Protein AF-A0A1G8UYA6-F1 (afdb_monomer)

Secondary structure (DSSP, 8-state):
-----PPP---SSPPPPPPP-SS---STT--------S--EEEEEETTEEEEEETTS-B-GGG-HHHHHHHHHTT--

Mean predicted aligned error: 8.84 Å

Sequence (77 aa):
MAGSYLPSMRMAYELCLATAGKQVPNGPDWIHEVKHDGYRMLVIRENERVRLLSRNGSDWTNRYPSIAERTDRSISS

Nearest PDB structures (foldseek):
  7rpx-assembly1_E  TM=9.056E-01  e=6.771E-02  Saccharolobus solfataricus
  1vs0-assembly1_A  TM=8.459E-01  e=2.431E-01  Mycobacterium tuberculosis H37Rv

Structure (mmCIF, N/CA/C/O backbone):
data_AF-A0A1G8UYA6-F1
#
_entry.id   AF-A0A1G8UYA6-F1
#
loop_
_atom_site.group_PDB
_atom_site.id
_atom_site.type_symbol
_atom_site.label_atom_id
_atom_site.label_alt_id
_atom_site.label_comp_id
_atom_site.label_asym_id
_atom_site.label_entity_id
_atom_site.label_seq_id
_atom_site.pdbx_PDB_ins_code
_atom_site.Cartn_x
_atom_site.Cartn_y
_atom_site.Cartn_z
_atom_site.occupancy
_atom_site.B_iso_or_equiv
_atom_site.auth_seq_id
_atom_site.auth_comp_id
_atom_site.auth_asym_id
_atom_site.auth_atom_id
_atom_site.pdbx_PDB_model_num
ATOM 1 N N . MET A 1 1 ? -17.088 29.814 -14.805 1.00 35.38 1 MET A N 1
ATOM 2 C CA . MET A 1 1 ? -15.725 29.244 -14.873 1.00 35.38 1 MET A CA 1
ATOM 3 C C . MET A 1 1 ? -15.724 27.916 -14.122 1.00 35.38 1 MET A C 1
ATOM 5 O O . MET A 1 1 ? -15.386 27.883 -12.948 1.00 35.38 1 MET A O 1
ATOM 9 N N . ALA A 1 2 ? -16.222 26.848 -14.749 1.00 33.03 2 ALA A N 1
ATOM 10 C CA . ALA A 1 2 ? -16.247 25.513 -14.155 1.00 33.03 2 ALA A CA 1
ATOM 11 C C . ALA A 1 2 ? -14.988 24.770 -14.612 1.00 33.03 2 ALA A C 1
ATOM 13 O O . ALA A 1 2 ? -14.827 24.512 -15.802 1.00 33.03 2 ALA A O 1
ATOM 14 N N . GLY A 1 3 ? -14.073 24.494 -13.681 1.00 35.62 3 GLY A N 1
ATOM 15 C CA . GLY A 1 3 ? -12.923 23.635 -13.939 1.00 35.62 3 GLY A CA 1
ATOM 16 C C . GLY A 1 3 ? -13.421 22.223 -14.217 1.00 35.62 3 GLY A C 1
ATOM 17 O O . GLY A 1 3 ? -13.936 21.557 -13.320 1.00 35.62 3 GLY A O 1
ATOM 18 N N . SER A 1 4 ? -13.320 21.785 -15.468 1.00 37.56 4 SER A N 1
ATOM 19 C CA . SER A 1 4 ? -13.614 20.415 -15.866 1.00 37.56 4 SER A CA 1
ATOM 20 C C . SER A 1 4 ? -12.580 19.493 -15.223 1.00 37.56 4 SER A C 1
ATOM 22 O O . SER A 1 4 ? -11.454 19.375 -15.711 1.00 37.56 4 SER A O 1
ATOM 24 N N . TYR A 1 5 ? -12.953 18.866 -14.108 1.00 40.50 5 TYR A N 1
ATOM 25 C CA . TYR A 1 5 ? -12.244 17.710 -13.578 1.00 40.50 5 TYR A CA 1
ATOM 26 C C . TY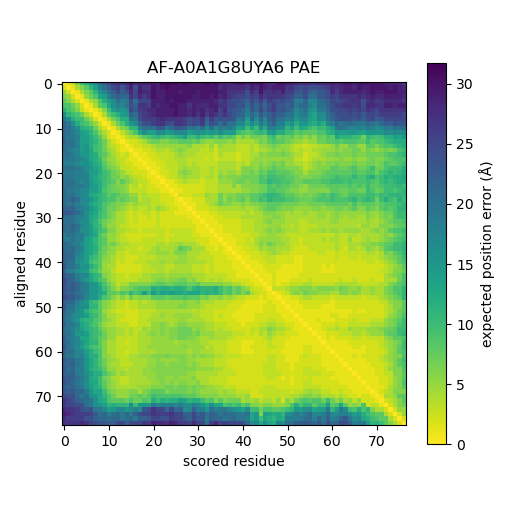R A 1 5 ? -12.190 16.666 -14.694 1.00 40.50 5 TYR A C 1
ATOM 28 O O . TYR A 1 5 ? -13.225 16.148 -15.115 1.00 40.50 5 TYR A O 1
ATOM 36 N N . LEU A 1 6 ? -10.990 16.424 -15.223 1.00 46.91 6 LEU A N 1
ATOM 37 C CA . LEU A 1 6 ? -10.756 15.357 -16.188 1.00 46.91 6 LEU A CA 1
ATOM 38 C C . LEU A 1 6 ? -11.315 14.054 -15.599 1.00 46.91 6 LEU A C 1
ATOM 40 O O . LEU A 1 6 ? -11.118 13.809 -14.403 1.00 46.91 6 LEU A O 1
ATOM 44 N N . PRO A 1 7 ? -12.035 13.244 -16.395 1.00 43.97 7 PRO A N 1
ATOM 45 C CA . PRO A 1 7 ? -12.653 12.031 -15.893 1.00 43.97 7 PRO A CA 1
ATOM 46 C C . PRO A 1 7 ? -11.548 11.169 -15.298 1.00 43.97 7 PRO A C 1
ATOM 48 O O . PRO A 1 7 ? -10.521 10.944 -15.944 1.00 43.97 7 PRO A O 1
ATOM 51 N N . SER A 1 8 ? -11.735 10.760 -14.039 1.00 54.84 8 SER A N 1
ATOM 52 C CA . SER A 1 8 ? -10.789 9.891 -13.359 1.00 54.84 8 SER A CA 1
ATOM 53 C C . SER A 1 8 ? -10.512 8.712 -14.278 1.00 54.84 8 SER A C 1
ATOM 55 O O . SER A 1 8 ? -11.423 8.017 -14.732 1.00 54.84 8 SER A O 1
ATOM 57 N N . MET A 1 9 ? -9.238 8.532 -14.610 1.00 55.72 9 MET A N 1
ATOM 58 C CA . MET A 1 9 ? -8.765 7.299 -15.206 1.00 55.72 9 MET A CA 1
ATOM 59 C C . MET A 1 9 ? -9.293 6.181 -14.308 1.00 55.72 9 MET A C 1
ATOM 61 O O . MET A 1 9 ? -8.898 6.093 -13.145 1.00 55.72 9 MET A O 1
ATOM 65 N N . ARG A 1 10 ? -10.282 5.418 -14.794 1.00 55.25 10 ARG A N 1
ATOM 66 C CA . ARG A 1 10 ? -10.843 4.293 -14.048 1.00 55.25 10 ARG A CA 1
ATOM 67 C C . ARG A 1 10 ? -9.701 3.320 -13.843 1.00 55.25 10 ARG A C 1
ATOM 69 O O . ARG A 1 10 ? -9.318 2.604 -14.766 1.00 55.25 10 ARG A O 1
ATOM 76 N N . MET A 1 11 ? -9.126 3.331 -12.648 1.00 61.31 11 MET A N 1
ATOM 77 C CA . MET A 1 11 ? -8.237 2.259 -12.269 1.00 61.31 11 MET A CA 1
ATOM 78 C C . MET A 1 11 ? -9.057 0.979 -12.236 1.00 61.31 11 MET A C 1
ATOM 80 O O . MET A 1 11 ? -10.181 0.982 -11.745 1.00 61.31 11 MET A O 1
ATOM 84 N N . ALA A 1 12 ? -8.500 -0.116 -12.752 1.00 67.62 12 ALA A N 1
ATOM 85 C CA . ALA A 1 12 ? -9.157 -1.422 -12.694 1.00 67.62 12 ALA A CA 1
ATOM 86 C C . ALA A 1 12 ? -9.440 -1.880 -11.245 1.00 67.62 12 ALA A C 1
ATOM 88 O O . ALA A 1 12 ? -10.211 -2.809 -11.035 1.00 67.62 12 ALA A O 1
ATOM 89 N N . TYR A 1 13 ? -8.831 -1.212 -10.257 1.00 71.56 13 TYR A N 1
ATOM 90 C CA . TYR A 1 13 ? -8.948 -1.490 -8.834 1.00 71.56 13 TYR A CA 1
ATOM 91 C C . TYR A 1 13 ? -9.216 -0.196 -8.060 1.00 71.56 13 TYR A C 1
ATOM 93 O O . TYR A 1 13 ? -8.487 0.788 -8.216 1.00 71.56 13 TYR A O 1
ATOM 101 N N . GLU A 1 14 ? -10.228 -0.214 -7.192 1.00 80.94 14 GLU A N 1
ATOM 102 C CA . GLU A 1 14 ? -10.542 0.889 -6.282 1.00 80.94 14 GLU A CA 1
ATOM 103 C C . GLU A 1 14 ? -9.927 0.651 -4.898 1.00 80.94 14 GLU A C 1
ATOM 105 O O . GLU A 1 14 ? -9.990 -0.442 -4.334 1.00 80.94 14 GLU A O 1
ATOM 110 N N . LEU A 1 15 ? -9.316 1.691 -4.327 1.00 83.88 15 LEU A N 1
ATOM 111 C CA . LEU A 1 15 ? -8.741 1.621 -2.988 1.00 83.88 15 LEU A CA 1
ATOM 112 C C . LEU A 1 15 ? -9.817 1.830 -1.924 1.00 83.88 15 LEU A C 1
ATOM 114 O O . LEU A 1 15 ? -10.418 2.898 -1.855 1.00 83.88 15 LEU A O 1
ATOM 118 N N . CYS A 1 16 ? -9.972 0.860 -1.019 1.00 88.62 16 CYS A N 1
ATOM 119 C CA . CYS A 1 16 ? -10.815 1.021 0.165 1.00 88.62 16 CYS A CA 1
ATOM 120 C C . CYS A 1 16 ? -10.263 2.135 1.067 1.00 88.62 16 CYS A C 1
ATOM 122 O O . CYS A 1 16 ? -9.127 2.040 1.538 1.00 88.62 16 CYS A O 1
ATOM 124 N N . LEU A 1 17 ? -11.030 3.199 1.298 1.00 88.31 17 LEU A N 1
ATOM 125 C CA . LEU A 1 17 ? -10.611 4.336 2.115 1.00 88.31 17 LEU A CA 1
ATOM 126 C C . LEU A 1 17 ? -11.091 4.180 3.557 1.00 88.31 17 LEU A C 1
ATOM 128 O O . LEU A 1 17 ? -12.242 3.839 3.807 1.00 88.31 17 LEU A O 1
ATOM 132 N N . ALA A 1 18 ? -10.206 4.483 4.505 1.00 89.56 18 ALA A N 1
ATOM 133 C CA . ALA A 1 18 ? -10.582 4.549 5.908 1.00 89.56 18 ALA A CA 1
ATOM 134 C C . ALA A 1 18 ? -11.448 5.789 6.165 1.00 89.56 18 ALA A C 1
ATOM 136 O O . ALA A 1 18 ? -11.159 6.878 5.661 1.00 89.56 18 ALA A O 1
ATOM 137 N N . THR A 1 19 ? -12.479 5.624 6.990 1.00 90.19 19 THR A N 1
ATOM 138 C CA . THR A 1 19 ? -13.270 6.745 7.505 1.00 90.19 19 THR A CA 1
ATOM 139 C C . THR A 1 19 ? -12.576 7.311 8.739 1.00 90.19 19 THR A C 1
ATOM 141 O O . THR A 1 19 ? -12.166 6.560 9.622 1.00 90.19 19 THR A O 1
ATOM 144 N N . ALA A 1 20 ? -12.424 8.635 8.808 1.00 90.75 20 ALA A N 1
ATOM 145 C CA . ALA A 1 20 ? -11.838 9.282 9.976 1.00 90.75 20 ALA A CA 1
ATOM 146 C C . ALA A 1 20 ? -12.766 9.127 11.194 1.00 90.75 20 ALA A C 1
ATOM 148 O O . ALA A 1 20 ? -13.933 9.513 11.145 1.00 90.75 20 ALA A O 1
ATOM 149 N N . GLY A 1 21 ? -12.234 8.584 12.288 1.00 90.12 21 GLY A N 1
ATOM 150 C CA . GLY A 1 21 ? -12.935 8.416 13.561 1.00 90.12 21 GLY A CA 1
ATOM 151 C C . GLY A 1 21 ? -12.226 9.159 14.691 1.00 90.12 21 GLY A C 1
ATOM 152 O O . GLY A 1 21 ? -11.017 9.371 14.640 1.00 90.12 21 GLY A O 1
ATOM 153 N N . LYS A 1 22 ? -12.979 9.558 15.724 1.00 93.75 22 LYS A N 1
ATOM 154 C CA . LYS A 1 22 ? -12.414 10.177 16.941 1.00 93.75 22 LYS A CA 1
ATOM 155 C C . LYS A 1 22 ? -11.896 9.153 17.953 1.00 93.75 22 LYS A C 1
ATOM 157 O O . LYS A 1 22 ? -11.112 9.507 18.823 1.00 93.75 22 LYS A O 1
ATOM 162 N N . GLN A 1 23 ? -12.380 7.918 17.871 1.00 92.69 23 GLN A N 1
ATOM 163 C CA . GLN A 1 23 ? -12.044 6.825 18.778 1.00 92.69 23 GLN A CA 1
ATOM 164 C C . GLN A 1 23 ? -11.783 5.568 17.957 1.00 92.69 23 GLN A C 1
ATOM 166 O O . GLN A 1 23 ? -12.406 5.371 16.910 1.00 92.69 23 GLN A O 1
ATOM 171 N N . VAL A 1 24 ? -10.861 4.735 18.434 1.00 91.25 24 VAL A N 1
ATOM 172 C CA . VAL A 1 24 ? -10.608 3.420 17.845 1.00 91.25 24 VAL A CA 1
ATOM 173 C C . VAL A 1 24 ? -11.796 2.518 18.200 1.00 91.25 24 VAL A C 1
ATOM 175 O O . VAL A 1 24 ? -12.151 2.440 19.379 1.00 91.25 24 VAL A O 1
ATOM 178 N N . PRO A 1 25 ? -12.459 1.895 17.212 1.00 92.38 25 PRO A N 1
ATOM 179 C CA . PRO A 1 25 ? -13.558 0.978 17.482 1.00 92.38 25 PRO A CA 1
ATOM 180 C C . PRO A 1 25 ? -13.050 -0.272 18.215 1.00 92.38 25 PRO A C 1
ATOM 182 O O . PRO A 1 25 ? -11.893 -0.632 18.070 1.00 92.38 25 PRO A O 1
ATOM 185 N N . ASN A 1 26 ? -13.901 -0.925 19.007 1.00 94.12 26 ASN A N 1
ATOM 186 C CA . ASN A 1 26 ? -13.537 -2.105 19.800 1.00 94.12 26 ASN A CA 1
ATOM 187 C C . ASN A 1 26 ? -14.578 -3.214 19.603 1.00 94.12 26 ASN A C 1
ATOM 189 O O . ASN A 1 26 ? -15.718 -2.932 19.230 1.00 94.12 26 ASN A O 1
ATOM 193 N N . GLY A 1 27 ? -14.210 -4.457 19.913 1.00 95.38 27 GLY A N 1
ATOM 194 C CA . GLY A 1 27 ? -15.100 -5.621 19.864 1.00 95.38 27 GLY A CA 1
ATOM 195 C C . GLY A 1 27 ? -14.521 -6.777 19.042 1.00 95.38 27 GLY A C 1
ATOM 196 O O . GLY A 1 27 ? -13.490 -6.603 18.397 1.00 95.38 27 GLY A O 1
ATOM 197 N N . PRO A 1 28 ? -15.171 -7.953 19.063 1.00 96.00 28 PRO A N 1
ATOM 198 C CA . PRO A 1 28 ? -14.664 -9.158 18.400 1.00 96.00 28 PRO A CA 1
ATOM 199 C C . PRO A 1 28 ? -14.625 -9.049 16.868 1.00 96.00 28 PRO A C 1
ATOM 201 O O . PRO A 1 28 ? -13.846 -9.753 16.235 1.00 96.00 28 PRO A O 1
ATOM 204 N N . ASP A 1 29 ? -15.416 -8.148 16.281 1.00 96.38 29 ASP A N 1
ATOM 205 C CA . ASP A 1 29 ? -15.484 -7.939 14.828 1.00 96.38 29 ASP A CA 1
ATOM 206 C C . ASP A 1 29 ? -14.409 -6.973 14.298 1.00 96.38 29 ASP A C 1
ATOM 208 O O . ASP A 1 29 ? -14.380 -6.661 13.106 1.00 96.38 29 ASP A O 1
ATOM 212 N N . TRP A 1 30 ? -13.533 -6.462 15.171 1.00 94.75 30 TRP A N 1
ATOM 213 C CA . TRP A 1 30 ? -12.524 -5.470 14.813 1.00 94.75 30 TRP A CA 1
ATOM 214 C C . TRP A 1 30 ? -11.114 -6.053 14.840 1.00 94.75 30 TRP A C 1
ATOM 216 O O . TRP A 1 30 ? -10.678 -6.649 15.821 1.00 94.75 30 TRP A O 1
ATOM 226 N N . ILE A 1 31 ? -10.372 -5.799 13.762 1.00 95.50 31 ILE A N 1
ATOM 227 C CA . ILE A 1 31 ? -8.925 -6.007 13.684 1.00 95.50 31 ILE A CA 1
ATOM 228 C C . ILE A 1 31 ? -8.253 -4.631 13.661 1.00 95.50 31 ILE A C 1
ATOM 230 O O . ILE A 1 31 ? -8.768 -3.679 13.067 1.00 95.50 31 ILE A O 1
ATOM 234 N N . HIS A 1 32 ? -7.100 -4.517 14.322 1.00 92.88 32 HIS A N 1
ATOM 235 C CA . HIS A 1 32 ? -6.316 -3.287 14.380 1.00 92.88 32 HIS A CA 1
ATOM 236 C C . HIS A 1 32 ? -4.964 -3.472 13.706 1.00 92.88 32 HIS A C 1
ATOM 238 O O . HIS A 1 32 ? -4.219 -4.396 14.019 1.00 92.88 32 HIS A O 1
ATOM 244 N N . GLU A 1 33 ? -4.637 -2.541 12.817 1.00 93.56 33 GLU A N 1
ATOM 245 C CA . GLU A 1 33 ? -3.355 -2.477 12.126 1.00 93.56 33 GLU A CA 1
ATOM 246 C C . GLU A 1 33 ? -2.670 -1.140 12.427 1.00 93.56 33 GLU A C 1
ATOM 248 O O . GLU A 1 33 ? -3.325 -0.115 12.646 1.00 93.56 33 GLU A O 1
ATOM 253 N N . VAL A 1 34 ? -1.335 -1.135 12.436 1.00 92.62 34 VAL A N 1
ATOM 254 C CA . VAL A 1 34 ? -0.553 0.093 12.618 1.00 92.62 34 VAL A CA 1
ATOM 255 C C . VAL A 1 34 ? -0.728 0.990 11.395 1.00 92.62 34 VAL A C 1
ATOM 257 O O . VAL A 1 34 ? -0.508 0.579 10.256 1.00 92.62 34 VAL A O 1
ATOM 260 N N . LYS A 1 35 ? -1.063 2.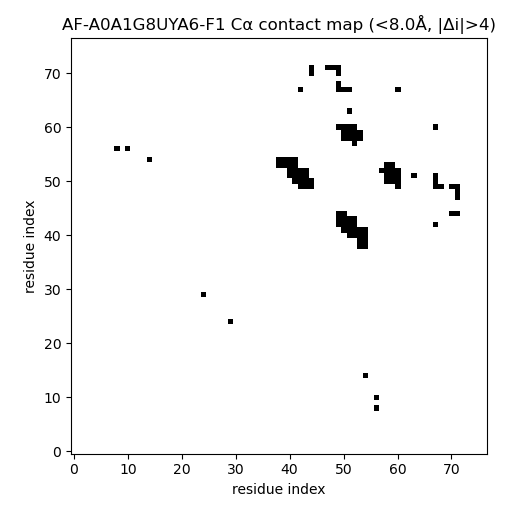264 11.622 1.00 90.62 35 LYS A N 1
ATOM 261 C CA . LYS A 1 35 ? -1.076 3.255 10.545 1.00 90.62 35 LYS A CA 1
ATOM 262 C C . LYS A 1 35 ? 0.359 3.618 10.158 1.00 90.62 35 LYS A C 1
ATOM 264 O O . LYS A 1 35 ? 1.012 4.400 10.844 1.00 90.62 35 LYS A O 1
ATOM 269 N N . HIS A 1 36 ? 0.811 3.124 9.014 1.00 93.25 36 HIS A N 1
ATOM 270 C CA . HIS A 1 36 ? 2.060 3.570 8.404 1.00 93.25 36 HIS A CA 1
ATOM 271 C C . HIS A 1 36 ? 1.893 4.948 7.746 1.00 93.25 36 HIS A C 1
ATOM 273 O O . HIS A 1 36 ? 0.865 5.230 7.120 1.00 93.25 36 HIS A O 1
ATOM 279 N N . ASP A 1 37 ? 2.895 5.817 7.895 1.00 93.06 37 ASP A N 1
ATOM 280 C CA . ASP A 1 37 ? 2.960 7.085 7.170 1.00 93.06 37 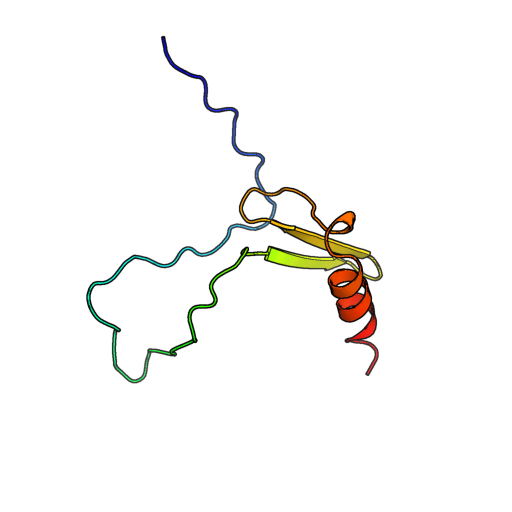ASP A CA 1
ATOM 281 C C . ASP A 1 37 ? 3.848 6.934 5.935 1.00 93.06 37 ASP A C 1
ATOM 283 O O . ASP A 1 37 ? 5.027 6.598 6.028 1.00 93.06 37 ASP A O 1
ATOM 287 N N . GLY A 1 38 ? 3.248 7.098 4.761 1.00 91.75 38 GLY A N 1
ATOM 288 C CA . GLY A 1 38 ? 3.885 6.800 3.489 1.00 91.75 38 GLY A CA 1
ATOM 289 C C . GLY A 1 38 ? 2.887 6.784 2.338 1.00 91.75 38 GLY A C 1
ATOM 290 O O . GLY A 1 38 ? 1.725 7.176 2.473 1.00 91.75 38 GLY A O 1
ATOM 291 N N . TYR A 1 39 ? 3.343 6.317 1.179 1.00 90.75 39 TYR A N 1
ATOM 292 C CA . TYR A 1 39 ? 2.506 6.228 -0.011 1.00 90.75 39 TYR A CA 1
ATOM 293 C C . TYR A 1 39 ? 1.770 4.894 -0.060 1.00 90.75 39 TYR A C 1
ATOM 295 O O . TYR A 1 39 ? 2.383 3.829 -0.031 1.00 90.75 39 TYR A O 1
ATOM 303 N N . ARG A 1 40 ? 0.443 4.950 -0.199 1.00 90.56 40 ARG A N 1
ATOM 304 C CA . ARG A 1 40 ? -0.351 3.757 -0.492 1.00 90.56 40 ARG A CA 1
ATOM 305 C C . ARG A 1 40 ? -0.117 3.323 -1.934 1.00 90.56 40 ARG A C 1
ATOM 307 O O . ARG A 1 40 ? -0.249 4.139 -2.850 1.00 90.56 40 ARG A O 1
ATOM 314 N N . MET A 1 41 ? 0.182 2.042 -2.107 1.00 91.50 41 MET A N 1
ATOM 315 C CA . MET A 1 41 ? 0.523 1.447 -3.390 1.00 91.50 41 MET A CA 1
ATOM 316 C C . MET A 1 41 ? -0.209 0.118 -3.569 1.00 91.50 41 MET A C 1
ATOM 318 O O . MET A 1 41 ? -0.319 -0.662 -2.626 1.00 91.50 41 MET A O 1
ATOM 322 N N . LEU A 1 42 ? -0.716 -0.124 -4.773 1.00 92.12 42 LEU A N 1
ATOM 323 C CA . LEU A 1 42 ? -1.180 -1.431 -5.218 1.00 92.12 42 LEU A CA 1
ATOM 324 C C . LEU A 1 42 ? -0.028 -2.137 -5.918 1.00 92.12 42 LEU A C 1
ATOM 326 O O . LEU A 1 42 ? 0.575 -1.577 -6.832 1.00 92.12 42 LEU A O 1
ATOM 330 N N . VAL A 1 43 ? 0.248 -3.368 -5.506 1.00 92.69 43 VAL A N 1
ATOM 331 C CA . VAL A 1 43 ? 1.186 -4.246 -6.199 1.00 92.69 43 VAL A CA 1
ATOM 332 C C . VAL A 1 43 ? 0.365 -5.230 -7.015 1.00 92.69 43 VAL A C 1
ATOM 334 O O . VAL A 1 43 ? -0.343 -6.063 -6.456 1.00 92.69 43 VAL A O 1
ATOM 337 N N . ILE A 1 44 ? 0.420 -5.097 -8.335 1.00 90.56 44 ILE A N 1
ATOM 338 C CA . ILE A 1 44 ? -0.306 -5.959 -9.267 1.00 90.56 44 ILE A CA 1
ATOM 339 C C . ILE A 1 44 ? 0.714 -6.874 -9.920 1.00 90.56 44 ILE A C 1
ATOM 341 O O . ILE A 1 44 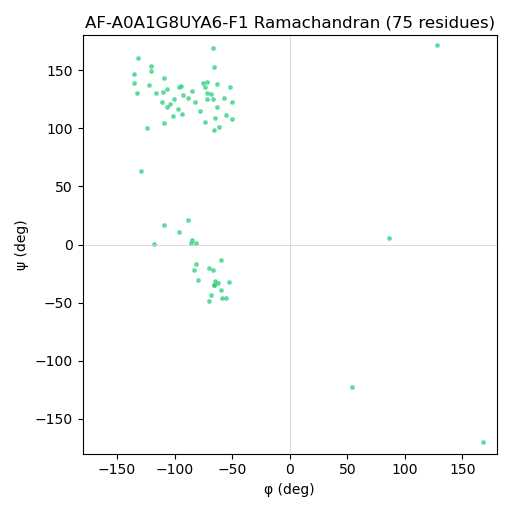? 1.619 -6.392 -10.601 1.00 90.56 44 ILE A O 1
ATOM 345 N N . ARG A 1 45 ? 0.561 -8.183 -9.724 1.00 87.62 45 ARG A N 1
ATOM 346 C CA . ARG A 1 45 ? 1.369 -9.197 -10.400 1.00 87.62 45 ARG A CA 1
ATOM 347 C C . ARG A 1 45 ? 0.508 -9.968 -11.391 1.00 87.62 45 ARG A C 1
ATOM 349 O O . ARG A 1 45 ? -0.487 -10.575 -11.009 1.00 87.62 45 ARG A O 1
ATOM 356 N N . GLU A 1 46 ? 0.921 -9.949 -12.648 1.00 86.06 46 GLU A N 1
ATOM 357 C CA . GLU A 1 46 ? 0.337 -10.700 -13.757 1.00 86.06 46 GLU A CA 1
ATOM 358 C C . GLU A 1 46 ? 1.464 -11.543 -14.367 1.00 86.06 46 GLU A C 1
ATOM 360 O O . GLU A 1 46 ? 2.299 -11.027 -15.110 1.00 86.06 46 GLU A O 1
ATOM 365 N N . ASN A 1 47 ? 1.522 -12.832 -14.019 1.00 84.00 47 ASN A N 1
ATOM 366 C CA . ASN A 1 47 ? 2.647 -13.718 -14.348 1.00 84.00 47 ASN A CA 1
ATOM 367 C C . ASN A 1 47 ? 3.996 -13.129 -13.873 1.00 84.00 47 ASN A C 1
ATOM 369 O O . ASN A 1 47 ? 4.152 -12.834 -12.690 1.00 84.00 47 ASN A O 1
ATOM 373 N N . GLU A 1 48 ? 4.947 -12.939 -14.791 1.00 81.25 48 GLU A N 1
ATOM 374 C CA . GLU A 1 48 ? 6.291 -12.381 -14.554 1.00 81.25 48 GLU A CA 1
ATOM 375 C C . GLU A 1 48 ? 6.313 -10.842 -14.572 1.00 81.25 48 GLU A C 1
ATOM 377 O O . GLU A 1 48 ? 7.366 -10.210 -14.496 1.00 81.25 48 GLU A O 1
ATOM 382 N N . ARG A 1 49 ? 5.148 -10.195 -14.706 1.00 85.56 49 ARG A N 1
ATOM 383 C CA . ARG A 1 49 ? 5.046 -8.737 -14.726 1.00 85.56 49 ARG A CA 1
ATOM 384 C C . ARG A 1 49 ? 4.509 -8.224 -13.400 1.00 85.56 49 ARG A C 1
ATOM 386 O O . ARG A 1 49 ? 3.371 -8.503 -13.031 1.00 85.56 49 ARG A O 1
ATOM 393 N N . VAL A 1 50 ? 5.296 -7.382 -12.735 1.00 92.38 50 VAL A N 1
ATOM 394 C CA . VAL A 1 50 ? 4.871 -6.624 -11.552 1.00 92.38 50 VAL A CA 1
ATOM 395 C C . VAL A 1 50 ? 4.675 -5.154 -11.922 1.00 92.38 50 VAL A C 1
ATOM 397 O O . VAL A 1 50 ? 5.518 -4.557 -12.590 1.00 92.38 50 VAL A O 1
ATOM 400 N N . ARG A 1 51 ? 3.559 -4.566 -11.484 1.00 92.25 51 ARG A N 1
ATOM 401 C CA . ARG A 1 51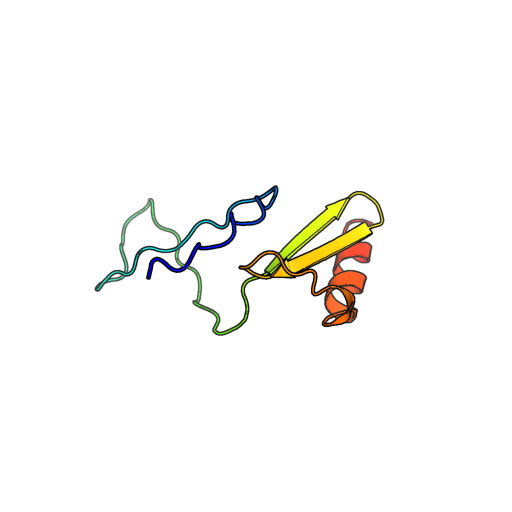 ? 3.276 -3.128 -11.552 1.00 92.25 51 ARG A CA 1
ATOM 402 C C . ARG A 1 51 ? 3.010 -2.574 -10.162 1.00 92.25 51 ARG A C 1
ATOM 404 O O . ARG A 1 51 ? 2.273 -3.176 -9.383 1.00 92.25 51 ARG A O 1
ATOM 411 N N . LEU A 1 52 ? 3.567 -1.403 -9.878 1.00 93.56 52 LEU A N 1
ATOM 412 C CA . LEU A 1 52 ? 3.346 -0.669 -8.635 1.00 93.56 52 LEU A CA 1
ATOM 413 C C . LEU A 1 52 ? 2.497 0.567 -8.930 1.00 93.56 52 LEU A C 1
ATOM 415 O O . LEU A 1 52 ? 3.002 1.533 -9.493 1.00 93.56 52 LEU A O 1
ATOM 419 N N . LEU A 1 53 ? 1.212 0.550 -8.579 1.00 92.25 53 LEU A N 1
ATOM 420 C CA . LEU A 1 53 ? 0.309 1.675 -8.836 1.00 92.25 53 LEU A CA 1
ATOM 421 C C . LEU A 1 53 ? 0.103 2.516 -7.580 1.00 92.25 53 LEU A C 1
ATOM 423 O O . LEU A 1 53 ? -0.324 2.011 -6.542 1.00 92.25 53 LEU A O 1
ATOM 427 N N . SER A 1 54 ? 0.361 3.816 -7.675 1.00 91.00 54 SER A N 1
ATOM 428 C CA . SER A 1 54 ? 0.054 4.770 -6.608 1.00 91.00 54 SER A CA 1
ATOM 429 C C . SER A 1 54 ? -1.459 4.919 -6.393 1.00 91.00 54 SER A C 1
ATOM 431 O O . SER A 1 54 ? -2.283 4.528 -7.223 1.00 91.00 54 SER A O 1
ATOM 433 N N . ARG A 1 55 ? -1.846 5.589 -5.301 1.00 87.25 55 ARG A N 1
ATOM 434 C CA . ARG A 1 55 ? -3.254 5.907 -4.999 1.00 87.25 55 ARG A CA 1
ATOM 435 C C . ARG A 1 55 ? -4.013 6.617 -6.129 1.00 87.25 55 ARG A C 1
ATOM 437 O O . ARG A 1 55 ? -5.220 6.437 -6.236 1.00 87.25 55 ARG A O 1
ATOM 444 N N . ASN A 1 56 ? -3.335 7.435 -6.931 1.00 86.25 56 ASN A N 1
ATOM 445 C CA . ASN A 1 56 ? -3.926 8.158 -8.062 1.00 86.25 56 ASN A CA 1
ATOM 446 C C . ASN A 1 56 ? -3.732 7.443 -9.413 1.00 86.25 56 ASN A C 1
ATOM 448 O O . ASN A 1 56 ? -3.994 8.047 -10.449 1.00 86.25 56 ASN A O 1
ATOM 452 N N . GLY A 1 57 ? -3.265 6.191 -9.414 1.00 86.38 57 GLY A N 1
ATOM 453 C CA . GLY A 1 57 ? -3.160 5.374 -10.623 1.00 86.38 57 GLY A CA 1
ATOM 454 C C . GLY A 1 57 ? -1.876 5.539 -11.435 1.00 86.38 57 GLY A C 1
ATOM 455 O O . GLY A 1 57 ? -1.769 4.967 -12.516 1.00 86.38 57 GLY A O 1
ATOM 456 N N . SER A 1 58 ?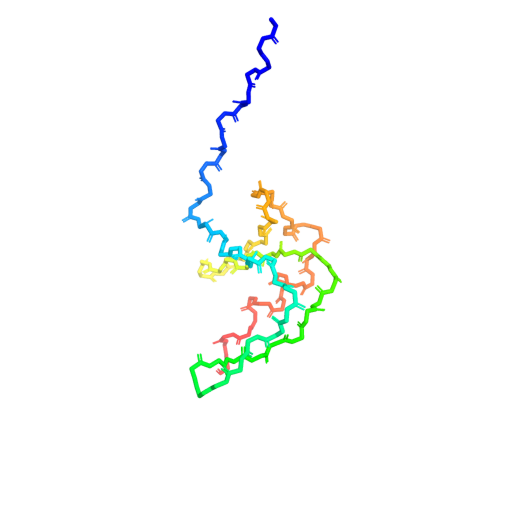 -0.898 6.303 -10.947 1.00 89.88 58 SER A N 1
ATOM 457 C CA . SER A 1 58 ? 0.402 6.420 -11.613 1.00 89.88 58 SER A CA 1
ATOM 458 C C . SER A 1 58 ? 1.224 5.145 -11.427 1.00 89.88 58 SER A C 1
ATOM 460 O O . SER A 1 58 ? 1.323 4.624 -10.317 1.00 89.88 58 SER A O 1
ATOM 462 N N . ASP A 1 59 ? 1.850 4.673 -12.503 1.00 91.81 59 ASP A N 1
ATOM 463 C CA . ASP A 1 59 ? 2.787 3.552 -12.445 1.00 91.81 59 ASP A CA 1
ATOM 464 C C . ASP A 1 59 ? 4.141 4.026 -11.895 1.00 91.81 59 ASP A C 1
ATOM 466 O O . ASP A 1 59 ? 4.822 4.869 -12.483 1.00 91.81 59 ASP A O 1
ATOM 470 N N . TRP A 1 60 ? 4.507 3.511 -10.724 1.00 94.69 60 TRP A N 1
ATOM 471 C CA . TRP A 1 60 ? 5.728 3.817 -9.981 1.00 94.69 60 TRP A CA 1
ATOM 472 C C . TRP A 1 60 ? 6.719 2.648 -9.974 1.00 94.69 60 TRP A C 1
ATOM 474 O O . TRP A 1 60 ? 7.669 2.654 -9.189 1.00 94.69 60 TRP A O 1
ATOM 484 N N . THR A 1 61 ? 6.559 1.669 -10.866 1.00 94.06 61 THR A N 1
ATOM 485 C CA . THR A 1 61 ? 7.444 0.493 -10.954 1.00 94.06 61 THR A CA 1
ATOM 486 C C . THR A 1 61 ? 8.908 0.902 -11.127 1.00 94.06 61 THR A C 1
ATOM 488 O O . THR A 1 61 ? 9.771 0.458 -10.375 1.00 94.06 61 THR A O 1
ATOM 491 N N . ASN A 1 62 ? 9.182 1.856 -12.022 1.00 94.06 62 ASN A N 1
ATOM 492 C CA . ASN A 1 62 ? 10.538 2.373 -12.250 1.00 94.06 62 ASN A CA 1
ATOM 493 C C . ASN A 1 62 ? 11.072 3.223 -11.088 1.00 94.06 62 ASN A C 1
ATOM 495 O O . ASN A 1 62 ? 12.278 3.421 -10.971 1.00 94.06 62 ASN A O 1
ATOM 499 N N . ARG A 1 63 ? 10.186 3.746 -10.232 1.00 94.75 63 ARG A N 1
ATOM 500 C CA . ARG A 1 63 ? 10.572 4.542 -9.061 1.00 94.75 63 ARG A CA 1
ATOM 501 C C . ARG A 1 63 ? 11.030 3.657 -7.904 1.00 94.75 63 ARG A C 1
ATOM 503 O O . ARG A 1 63 ? 11.883 4.076 -7.128 1.00 94.75 63 ARG A O 1
ATOM 510 N N . TYR A 1 64 ? 10.477 2.448 -7.800 1.00 93.88 64 TYR A N 1
ATOM 511 C CA . TYR A 1 64 ? 10.783 1.487 -6.739 1.00 93.88 64 TYR A CA 1
ATOM 512 C C . TYR A 1 64 ? 11.123 0.096 -7.304 1.00 93.88 64 TYR A C 1
ATOM 514 O O . TYR A 1 64 ? 10.427 -0.880 -7.008 1.00 93.88 64 TYR A O 1
ATOM 522 N N . PRO A 1 65 ? 12.210 -0.029 -8.088 1.00 93.06 65 PRO A N 1
ATOM 523 C CA . PRO A 1 65 ? 12.546 -1.276 -8.776 1.00 93.06 65 PRO A CA 1
ATOM 524 C C . PRO A 1 65 ? 12.815 -2.440 -7.812 1.00 93.06 65 PRO A C 1
ATOM 526 O O . PRO A 1 65 ? 12.441 -3.572 -8.102 1.00 93.06 65 PRO A O 1
ATOM 529 N N . SER A 1 66 ? 13.380 -2.174 -6.628 1.00 93.50 66 SER A N 1
ATOM 530 C CA . SER A 1 66 ? 13.660 -3.207 -5.618 1.00 93.50 66 SER A CA 1
ATOM 531 C C . SER A 1 66 ? 12.398 -3.861 -5.047 1.00 93.50 66 SER A C 1
ATOM 533 O O . SER A 1 66 ? 12.419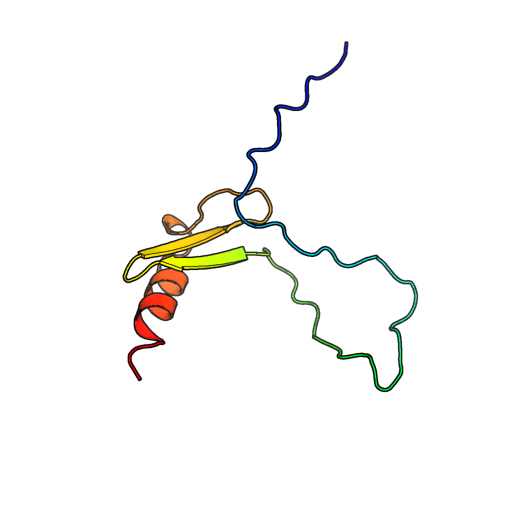 -5.044 -4.707 1.00 93.50 66 SER A O 1
ATOM 535 N N . ILE A 1 67 ? 11.291 -3.114 -4.956 1.00 91.69 67 ILE A N 1
ATOM 536 C CA . ILE A 1 67 ? 9.998 -3.647 -4.511 1.00 91.69 67 ILE A CA 1
ATOM 537 C C . ILE A 1 67 ? 9.443 -4.575 -5.589 1.00 91.69 67 ILE A C 1
ATOM 539 O O . ILE A 1 67 ? 9.084 -5.711 -5.286 1.00 91.69 67 ILE A O 1
ATOM 543 N N . ALA A 1 68 ? 9.436 -4.122 -6.846 1.00 91.06 68 ALA A N 1
ATOM 544 C CA . ALA A 1 68 ? 8.945 -4.917 -7.968 1.00 91.06 68 ALA A CA 1
ATOM 545 C C . ALA A 1 68 ? 9.724 -6.236 -8.119 1.00 91.06 68 ALA A C 1
ATOM 547 O O . ALA A 1 68 ? 9.126 -7.307 -8.204 1.00 91.06 68 ALA A O 1
ATOM 548 N N . GLU A 1 69 ? 11.055 -6.170 -8.055 1.00 89.94 69 GLU A N 1
ATOM 549 C CA . GLU A 1 69 ? 11.941 -7.331 -8.175 1.00 89.94 69 GLU A CA 1
ATOM 550 C C . GLU A 1 69 ? 11.787 -8.320 -7.003 1.00 89.94 69 GLU A C 1
ATOM 552 O O . GLU A 1 69 ? 11.900 -9.536 -7.166 1.00 89.94 69 GLU A O 1
ATOM 557 N N . ARG A 1 70 ? 11.528 -7.831 -5.782 1.00 87.62 70 ARG A N 1
ATOM 558 C CA . ARG A 1 70 ? 11.262 -8.708 -4.631 1.00 87.62 70 ARG A CA 1
ATOM 559 C C . ARG A 1 70 ? 9.932 -9.442 -4.784 1.00 87.62 70 ARG A C 1
ATOM 561 O O . ARG A 1 70 ? 9.891 -10.634 -4.488 1.00 87.62 70 ARG A O 1
ATOM 568 N N . THR A 1 71 ? 8.882 -8.752 -5.225 1.00 85.12 71 THR A N 1
ATOM 569 C CA . THR A 1 71 ? 7.556 -9.355 -5.415 1.00 85.12 71 THR A CA 1
ATOM 570 C C . THR A 1 71 ? 7.550 -10.403 -6.520 1.00 85.12 71 THR A C 1
ATOM 572 O O . THR A 1 71 ? 6.854 -11.407 -6.393 1.00 85.12 71 THR A O 1
ATOM 575 N N . ASP A 1 72 ? 8.330 -10.211 -7.582 1.00 80.62 72 ASP A N 1
ATOM 576 C CA . ASP A 1 72 ? 8.423 -11.209 -8.646 1.00 80.62 72 ASP A CA 1
ATOM 577 C C . ASP A 1 72 ? 8.935 -12.570 -8.132 1.00 80.62 72 ASP A C 1
ATOM 579 O O . ASP A 1 72 ? 8.395 -13.622 -8.472 1.00 80.62 72 ASP A O 1
ATOM 583 N N . ARG A 1 73 ? 9.907 -12.548 -7.213 1.00 73.94 73 ARG A N 1
ATOM 584 C CA . ARG A 1 73 ? 10.560 -13.753 -6.677 1.00 73.94 73 ARG A CA 1
ATOM 585 C C . ARG A 1 73 ? 9.792 -14.477 -5.568 1.00 73.94 73 ARG A C 1
ATOM 587 O O . ARG A 1 73 ? 10.130 -15.614 -5.256 1.00 73.94 73 ARG A O 1
ATOM 594 N N . SER A 1 74 ? 8.811 -13.843 -4.925 1.00 63.72 74 SER A N 1
ATOM 595 C CA . SER A 1 74 ? 8.278 -14.309 -3.633 1.00 63.72 74 SER A CA 1
ATOM 596 C C . SER A 1 74 ? 7.248 -15.445 -3.696 1.00 63.72 74 SER A C 1
ATOM 598 O O . SER A 1 74 ? 6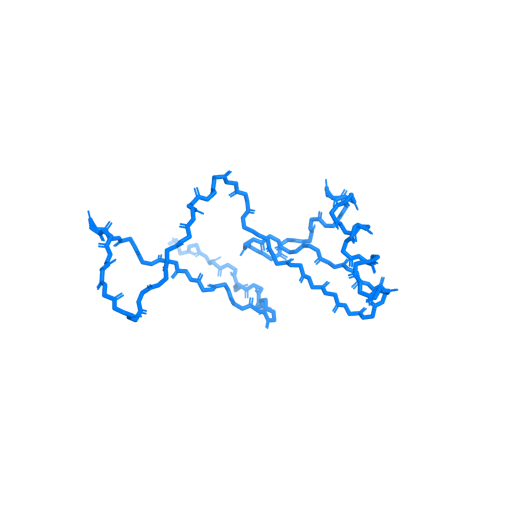.727 -15.815 -2.652 1.00 63.72 74 SER A O 1
ATOM 600 N N . ILE A 1 75 ? 6.904 -15.966 -4.880 1.00 58.41 75 ILE A N 1
ATOM 601 C CA . ILE A 1 75 ? 5.877 -17.023 -5.040 1.00 58.41 75 ILE A CA 1
ATOM 602 C C . ILE A 1 75 ? 6.477 -18.319 -5.632 1.00 58.41 75 ILE A C 1
ATOM 604 O O . ILE A 1 75 ? 5.785 -19.316 -5.787 1.00 58.41 75 ILE A O 1
ATOM 608 N N . SER A 1 76 ? 7.783 -18.346 -5.915 1.00 53.97 76 SER A N 1
ATOM 609 C CA . SER A 1 76 ? 8.489 -19.546 -6.398 1.00 53.97 76 SER A CA 1
ATOM 610 C C . SER A 1 76 ? 9.027 -20.442 -5.265 1.00 53.97 76 SER A C 1
ATOM 612 O O . SER A 1 76 ? 9.971 -21.197 -5.494 1.00 53.97 76 SER A O 1
ATOM 614 N N . SER A 1 77 ? 8.471 -20.336 -4.051 1.00 41.31 77 SER A N 1
ATOM 615 C CA . SER A 1 77 ? 8.860 -21.101 -2.852 1.00 41.31 77 SER A CA 1
ATOM 616 C C . SER A 1 77 ? 7.727 -21.968 -2.330 1.00 41.31 77 SER A C 1
ATOM 618 O O . SER A 1 77 ? 6.618 -21.398 -2.202 1.00 41.31 77 SER A O 1
#

pLDDT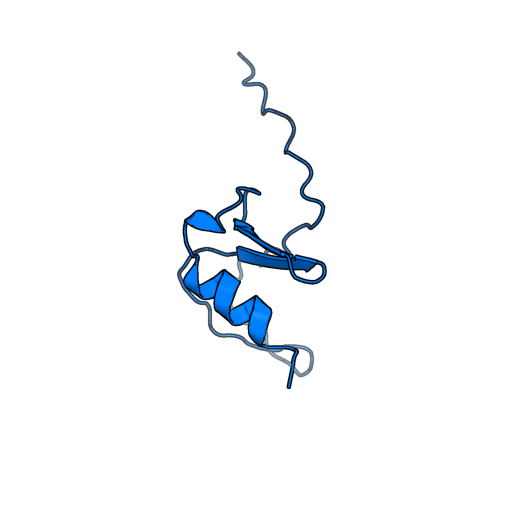: mean 81.59, std 17.9, range [33.03, 96.38]

Foldseek 3Di:
DDPPPDPQPPDPDADDDDDDDPDDDDDPVDDDDDDDDDWDWDWDDDQQDTFTATNSGDTCCVVCVVVRVVVSPPPPD

Solvent-accessible surface area (backbone atoms only — not comparable to full-atom values): 5533 Å² total; per-residue (Å²): 140,79,82,78,75,72,78,74,79,78,55,99,67,83,82,88,74,85,78,90,68,97,64,85,84,82,60,93,94,57,86,86,77,84,85,80,88,78,84,60,67,47,78,46,73,59,88,93,43,59,44,33,27,37,83,87,61,49,79,40,35,88,79,41,51,70,59,41,58,49,62,67,61,70,74,85,118

Radius of gyration: 17.03 Å; Cα contacts (8 Å, |Δi|>4): 53; chains: 1; bounding box: 30×50×36 Å